Protein AF-A0A1J6YAV1-F1 (afdb_monomer)

Structure (mmCIF, N/CA/C/O backbone):
data_AF-A0A1J6YAV1-F1
#
_entry.id   AF-A0A1J6YAV1-F1
#
loop_
_atom_site.group_PDB
_atom_site.id
_atom_site.type_symbol
_atom_site.label_atom_id
_atom_site.label_alt_id
_atom_site.label_comp_id
_atom_site.label_asym_id
_atom_site.label_entity_id
_atom_site.label_seq_id
_atom_site.pdbx_PDB_ins_code
_atom_site.Cartn_x
_atom_site.Cartn_y
_atom_site.Cartn_z
_atom_site.occupancy
_atom_site.B_iso_or_equiv
_atom_site.auth_seq_id
_atom_site.auth_comp_id
_atom_site.auth_asym_id
_atom_site.auth_atom_id
_atom_site.pdbx_PDB_model_num
ATOM 1 N N . MET A 1 1 ? -9.586 5.618 -27.792 1.00 71.94 1 MET A N 1
ATOM 2 C CA . MET A 1 1 ? -8.819 5.279 -26.570 1.00 71.94 1 MET A CA 1
ATOM 3 C C . MET A 1 1 ? -8.082 3.944 -26.679 1.00 71.94 1 MET A C 1
ATOM 5 O O . MET A 1 1 ? -6.867 3.962 -26.555 1.00 71.94 1 MET A O 1
ATOM 9 N N . LEU A 1 2 ? -8.738 2.814 -26.987 1.00 85.00 2 LEU A N 1
ATOM 10 C CA . LEU A 1 2 ? -8.050 1.508 -27.069 1.00 85.00 2 LEU A CA 1
ATOM 11 C C . LEU A 1 2 ? -6.940 1.442 -28.140 1.00 85.00 2 LEU A C 1
ATOM 13 O O . LEU A 1 2 ? -5.867 0.912 -27.875 1.00 85.00 2 LEU A O 1
ATOM 17 N N . GLN A 1 3 ? -7.160 2.016 -29.328 1.00 91.25 3 GLN A N 1
ATOM 18 C CA . GLN A 1 3 ? -6.144 2.010 -30.396 1.00 91.25 3 GLN A CA 1
ATOM 19 C C . GLN A 1 3 ? -4.917 2.864 -30.047 1.00 91.25 3 GLN A C 1
ATOM 21 O O . GLN A 1 3 ? -3.792 2.478 -30.343 1.00 91.25 3 GLN A O 1
ATOM 26 N N . THR A 1 4 ? -5.120 3.979 -29.341 1.00 93.19 4 THR A N 1
ATOM 27 C CA . THR A 1 4 ? -4.041 4.831 -28.821 1.00 93.19 4 THR A CA 1
ATOM 28 C C . THR A 1 4 ? -3.214 4.095 -27.769 1.00 93.19 4 THR A C 1
ATOM 30 O O . THR A 1 4 ? -1.991 4.116 -27.838 1.00 93.19 4 THR A O 1
ATOM 33 N N . TYR A 1 5 ? -3.867 3.389 -26.838 1.00 93.69 5 TYR A N 1
ATOM 34 C CA . TYR A 1 5 ? -3.180 2.556 -25.847 1.00 93.69 5 TYR A CA 1
ATOM 35 C C . TYR A 1 5 ? -2.330 1.473 -26.518 1.00 93.69 5 TYR A C 1
ATOM 37 O O . TYR A 1 5 ? -1.147 1.341 -26.218 1.00 93.69 5 TYR A O 1
ATOM 45 N N . ARG A 1 6 ? -2.901 0.749 -27.488 1.00 93.31 6 ARG A N 1
ATOM 46 C CA . ARG A 1 6 ? -2.174 -0.285 -28.238 1.00 93.31 6 ARG A CA 1
ATOM 47 C C . ARG A 1 6 ? -0.971 0.292 -28.984 1.00 93.31 6 ARG A C 1
ATOM 49 O O . ARG A 1 6 ? 0.101 -0.298 -28.926 1.00 93.31 6 ARG A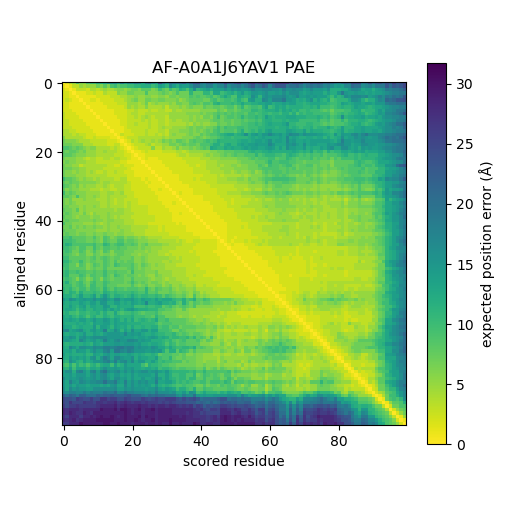 O 1
ATOM 56 N N . ALA A 1 7 ? -1.130 1.444 -29.636 1.00 94.69 7 ALA A N 1
ATOM 57 C CA . ALA A 1 7 ? -0.035 2.117 -30.333 1.00 94.69 7 ALA A CA 1
ATOM 58 C C . ALA A 1 7 ? 1.094 2.538 -29.374 1.00 94.69 7 ALA A C 1
ATOM 60 O O . ALA A 1 7 ? 2.263 2.310 -29.675 1.00 94.69 7 ALA A O 1
ATOM 61 N N . LEU A 1 8 ? 0.753 3.084 -28.201 1.00 94.50 8 LEU A N 1
ATOM 62 C CA . LEU A 1 8 ? 1.732 3.442 -27.170 1.00 94.50 8 LEU A CA 1
ATOM 63 C C . LEU A 1 8 ? 2.480 2.217 -26.641 1.00 94.50 8 LEU A C 1
ATOM 65 O O . LEU A 1 8 ? 3.701 2.257 -26.533 1.00 94.50 8 LEU A O 1
ATOM 69 N N . VAL A 1 9 ? 1.775 1.117 -26.364 1.00 93.69 9 VAL A N 1
ATOM 70 C CA . VAL A 1 9 ? 2.405 -0.132 -25.909 1.00 93.69 9 VAL A CA 1
ATOM 71 C C . VAL A 1 9 ? 3.389 -0.653 -26.955 1.00 93.69 9 VAL A C 1
ATOM 73 O O . VAL A 1 9 ? 4.523 -0.966 -26.609 1.00 93.69 9 VAL A O 1
ATOM 76 N N . VAL A 1 10 ? 3.001 -0.694 -28.234 1.00 94.88 10 VAL A N 1
ATOM 77 C CA . VAL A 1 10 ? 3.895 -1.141 -29.316 1.00 94.88 10 VAL A CA 1
ATOM 78 C C . VAL A 1 10 ? 5.135 -0.249 -29.416 1.00 94.88 10 VAL A C 1
ATOM 80 O O . VAL A 1 10 ? 6.243 -0.767 -29.537 1.00 94.88 10 VAL A O 1
ATOM 83 N N . LEU A 1 11 ? 4.973 1.073 -29.312 1.00 94.12 11 LEU A N 1
ATOM 84 C CA . LEU A 1 11 ? 6.093 2.015 -29.335 1.00 94.12 11 LEU A CA 1
ATOM 85 C C . LEU A 1 11 ? 7.049 1.795 -28.155 1.00 94.12 11 LEU A C 1
ATOM 87 O O . LEU A 1 11 ? 8.257 1.737 -28.354 1.00 94.12 11 LEU A O 1
ATOM 91 N N . VAL A 1 12 ? 6.523 1.637 -26.940 1.00 91.12 12 VAL A N 1
ATOM 92 C CA . VAL A 1 12 ? 7.331 1.398 -25.734 1.00 91.12 12 VAL A CA 1
ATOM 93 C C . VAL A 1 12 ? 8.076 0.067 -25.820 1.00 91.12 12 VAL A C 1
ATOM 95 O O . VAL A 1 12 ? 9.252 0.011 -25.477 1.00 91.12 12 VAL A O 1
ATOM 98 N N . VAL A 1 13 ? 7.434 -0.989 -26.326 1.00 91.50 13 VAL A N 1
ATOM 99 C CA . VAL A 1 13 ? 8.074 -2.299 -26.534 1.00 91.50 13 VAL A CA 1
ATOM 100 C C . VAL A 1 13 ? 9.194 -2.198 -27.570 1.00 91.50 13 VAL A C 1
ATOM 102 O O . VAL A 1 13 ? 10.283 -2.726 -27.354 1.00 91.50 13 VAL A O 1
ATOM 105 N N . PHE A 1 14 ? 8.962 -1.480 -28.672 1.00 93.00 14 PHE A N 1
ATOM 106 C CA . PHE A 1 14 ? 9.981 -1.254 -29.695 1.00 93.00 14 PHE A CA 1
ATOM 107 C C . PHE A 1 14 ? 11.171 -0.456 -29.148 1.00 93.00 14 PHE A C 1
ATOM 109 O O . PHE A 1 14 ? 12.315 -0.877 -29.304 1.00 93.00 14 PHE A O 1
ATOM 116 N N . LEU A 1 15 ? 10.917 0.645 -28.434 1.00 90.44 15 LEU A N 1
ATOM 117 C CA . LEU A 1 15 ? 11.962 1.430 -27.771 1.00 90.44 15 LEU A CA 1
ATOM 118 C C . LEU A 1 15 ? 12.726 0.598 -26.731 1.00 90.44 15 LEU A C 1
ATOM 120 O O . LEU A 1 15 ? 13.952 0.651 -26.685 1.00 90.44 15 LEU A O 1
ATOM 124 N N . GLY A 1 16 ? 12.021 -0.225 -25.952 1.00 87.88 16 GLY A N 1
ATOM 125 C CA . GLY A 1 16 ? 12.618 -1.154 -24.994 1.00 87.88 16 GLY A CA 1
ATOM 126 C C . GLY A 1 16 ? 13.487 -2.230 -25.649 1.00 87.88 16 GLY A C 1
ATOM 127 O O . GLY A 1 16 ? 14.461 -2.659 -25.050 1.00 87.88 16 GLY A O 1
ATOM 128 N N . SER A 1 17 ? 13.198 -2.633 -26.890 1.00 88.88 17 SER A N 1
ATOM 129 C CA . SER A 1 17 ? 14.032 -3.605 -27.615 1.00 88.88 17 SER A CA 1
ATOM 130 C C . SER A 1 17 ? 15.376 -3.038 -28.093 1.00 88.88 17 SER A C 1
ATOM 132 O O . SER A 1 17 ? 16.301 -3.802 -28.353 1.00 88.88 17 SER A O 1
ATOM 134 N N 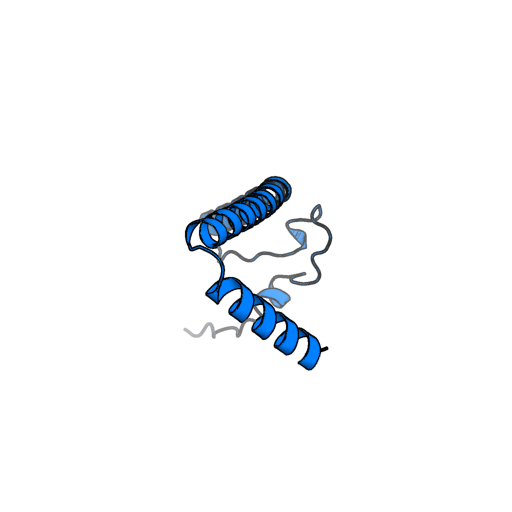. ILE A 1 18 ? 15.481 -1.710 -28.211 1.00 92.00 18 ILE A N 1
ATOM 135 C CA . ILE A 1 18 ? 16.686 -1.002 -28.675 1.00 92.00 18 I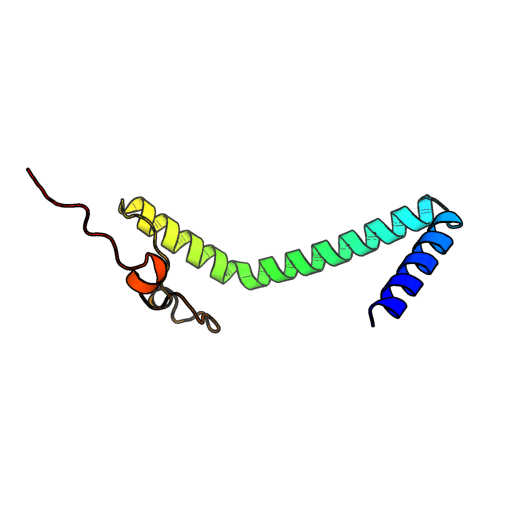LE A CA 1
ATOM 136 C C . ILE A 1 18 ? 17.479 -0.428 -27.488 1.00 92.00 18 ILE A C 1
ATOM 138 O O . ILE A 1 18 ? 18.693 -0.248 -27.578 1.00 92.00 18 ILE A O 1
ATOM 142 N N . ALA A 1 19 ? 16.807 -0.129 -26.373 1.00 90.81 19 ALA A N 1
ATOM 143 C CA . ALA A 1 19 ? 17.435 0.351 -25.148 1.00 90.81 19 ALA A CA 1
ATOM 144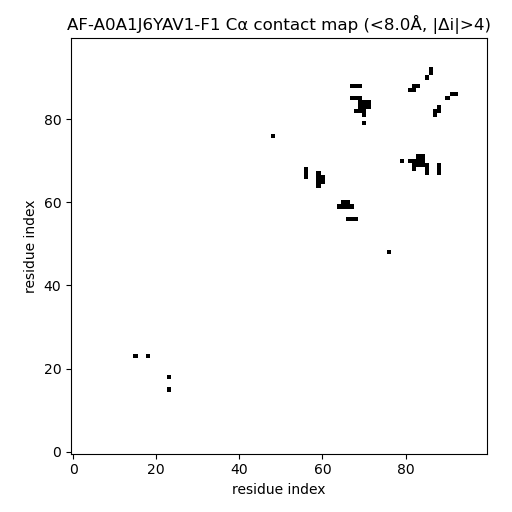 C C . ALA A 1 19 ? 18.342 -0.714 -24.502 1.00 90.81 19 ALA A C 1
ATOM 146 O O . ALA A 1 19 ? 18.125 -1.917 -24.637 1.00 90.81 19 ALA A O 1
ATOM 147 N N . SER A 1 20 ? 19.364 -0.268 -23.763 1.00 91.25 20 SER A N 1
ATOM 148 C CA . SER A 1 20 ? 20.227 -1.177 -23.007 1.00 91.25 20 SER A CA 1
ATOM 149 C C . SER A 1 20 ? 19.482 -1.790 -21.821 1.00 91.25 20 SER A C 1
ATOM 151 O O . SER A 1 20 ? 18.620 -1.150 -21.213 1.00 91.25 20 SER A O 1
ATOM 153 N N . ALA A 1 21 ? 19.864 -3.016 -21.454 1.00 88.12 21 ALA A N 1
ATOM 154 C CA . ALA A 1 21 ? 19.302 -3.699 -20.293 1.00 88.12 21 ALA A CA 1
ATOM 155 C C . ALA A 1 21 ? 19.428 -2.833 -19.028 1.00 88.12 21 ALA A C 1
ATOM 157 O O . ALA A 1 21 ? 18.439 -2.631 -18.331 1.00 88.12 21 ALA A O 1
ATOM 158 N N . ASP A 1 22 ? 20.601 -2.242 -18.791 1.00 92.69 22 ASP A N 1
ATOM 159 C CA . ASP A 1 22 ? 20.859 -1.395 -17.621 1.00 92.69 22 ASP A CA 1
ATOM 160 C C . ASP A 1 22 ? 19.907 -0.194 -17.538 1.00 92.69 22 ASP A C 1
ATOM 162 O O . ASP A 1 22 ? 19.419 0.138 -16.461 1.00 92.69 22 ASP A O 1
ATOM 166 N N . LEU A 1 23 ? 19.590 0.451 -18.666 1.00 90.75 23 LEU A N 1
ATOM 167 C CA . LEU A 1 23 ? 18.666 1.587 -18.679 1.00 90.75 23 LEU A CA 1
ATOM 168 C C . LEU A 1 23 ? 17.240 1.161 -18.308 1.00 90.75 23 LEU A C 1
ATOM 170 O O . LEU A 1 23 ? 16.563 1.860 -17.551 1.00 90.75 23 LEU A O 1
ATOM 174 N N . ILE A 1 24 ? 16.788 0.018 -18.830 1.00 91.19 24 ILE A N 1
ATOM 175 C CA . ILE A 1 24 ? 15.451 -0.522 -18.564 1.00 91.19 24 ILE A CA 1
ATOM 176 C C . ILE A 1 24 ? 15.338 -0.931 -17.097 1.00 91.19 24 ILE A C 1
ATOM 178 O O . ILE A 1 24 ? 14.382 -0.528 -16.436 1.00 91.19 24 ILE A O 1
ATOM 182 N N . TRP A 1 25 ? 16.323 -1.670 -16.580 1.00 92.44 25 TRP A N 1
ATOM 183 C CA . TRP A 1 25 ? 16.340 -2.121 -15.189 1.00 92.44 25 TRP A CA 1
ATOM 184 C C . TRP A 1 25 ? 16.395 -0.945 -14.212 1.00 92.44 25 TRP A C 1
ATOM 186 O O . TRP A 1 25 ? 15.536 -0.849 -13.343 1.00 92.44 25 TRP A O 1
ATOM 196 N N . ASN A 1 26 ? 17.281 0.033 -14.429 1.00 94.56 26 ASN A N 1
ATOM 197 C CA . ASN A 1 26 ? 17.366 1.218 -13.566 1.00 94.56 26 ASN A CA 1
ATOM 198 C C . ASN A 1 26 ? 16.066 2.043 -13.564 1.00 94.56 26 ASN A C 1
ATOM 200 O O . ASN A 1 26 ? 15.654 2.581 -12.531 1.00 94.56 26 ASN A O 1
ATOM 204 N N . THR A 1 27 ? 15.396 2.146 -14.717 1.00 92.56 27 THR A N 1
ATOM 205 C CA . THR A 1 27 ? 14.111 2.854 -14.828 1.00 92.56 27 THR A CA 1
ATOM 206 C C . THR A 1 27 ? 12.992 2.073 -14.135 1.00 92.56 27 THR A C 1
ATOM 208 O O . THR A 1 27 ? 12.190 2.664 -13.411 1.00 92.56 27 THR A O 1
ATOM 211 N N . ALA A 1 28 ? 12.947 0.749 -14.317 1.00 92.81 28 ALA A N 1
ATOM 212 C CA . ALA A 1 28 ? 11.976 -0.125 -13.667 1.00 92.81 28 ALA A CA 1
ATOM 213 C C . ALA A 1 28 ? 12.120 -0.088 -12.140 1.00 92.81 28 ALA A C 1
ATOM 215 O O . ALA A 1 28 ? 11.121 0.104 -11.447 1.00 92.81 28 ALA A O 1
ATOM 216 N N . ASP A 1 29 ? 13.348 -0.170 -11.628 1.00 95.94 29 ASP A N 1
ATOM 217 C CA . ASP A 1 29 ? 13.638 -0.104 -10.195 1.00 95.94 29 ASP A CA 1
ATOM 218 C C . ASP A 1 29 ? 13.245 1.255 -9.605 1.00 95.94 29 ASP A C 1
ATOM 220 O O . ASP A 1 29 ? 12.652 1.324 -8.528 1.00 95.94 29 ASP A O 1
ATOM 224 N N . SER A 1 30 ? 13.479 2.345 -10.341 1.00 95.69 30 SER A N 1
ATOM 225 C CA . SER A 1 30 ? 13.053 3.688 -9.926 1.00 95.69 30 SER A CA 1
ATOM 226 C C . SER A 1 30 ? 11.528 3.794 -9.812 1.00 95.69 30 SER A C 1
ATOM 228 O O . SER A 1 30 ? 11.008 4.291 -8.811 1.00 95.69 30 SER A O 1
ATOM 230 N N . ILE A 1 31 ? 10.788 3.291 -10.807 1.00 96.38 31 ILE A N 1
ATOM 231 C CA . ILE A 1 31 ? 9.315 3.284 -10.793 1.00 96.38 31 ILE A CA 1
ATOM 232 C C . ILE A 1 31 ? 8.786 2.376 -9.676 1.00 96.38 31 ILE A C 1
ATOM 234 O O . ILE A 1 31 ? 7.843 2.750 -8.975 1.00 96.38 31 ILE A O 1
ATOM 238 N N . MET A 1 32 ? 9.403 1.209 -9.477 1.00 96.56 32 MET A N 1
ATOM 239 C CA . MET A 1 32 ? 9.056 0.285 -8.399 1.00 96.56 32 MET A CA 1
ATOM 240 C C . MET A 1 32 ? 9.268 0.933 -7.028 1.00 96.56 32 MET A C 1
ATOM 242 O O . MET A 1 32 ? 8.390 0.845 -6.170 1.00 96.56 32 MET A O 1
ATOM 246 N N . GLY A 1 33 ? 10.380 1.647 -6.842 1.00 96.75 33 GLY A N 1
ATOM 247 C CA . GLY A 1 33 ? 10.662 2.407 -5.627 1.00 96.75 33 GLY A CA 1
ATOM 248 C C . GLY A 1 33 ? 9.610 3.481 -5.358 1.00 96.75 33 GLY A C 1
ATOM 249 O O . GLY A 1 33 ? 9.073 3.553 -4.254 1.00 96.75 33 GLY A O 1
ATOM 250 N N . VAL A 1 34 ? 9.242 4.271 -6.372 1.00 97.62 34 VAL A N 1
ATOM 251 C CA . VAL A 1 34 ? 8.182 5.288 -6.245 1.00 97.62 34 VAL A CA 1
ATOM 252 C C . VAL A 1 34 ? 6.840 4.649 -5.877 1.00 97.62 34 VAL A C 1
ATOM 254 O O . VAL A 1 34 ? 6.167 5.122 -4.963 1.00 97.62 34 VAL A O 1
ATOM 257 N N . MET A 1 35 ? 6.460 3.552 -6.534 1.00 97.38 35 MET A N 1
ATOM 258 C CA . MET A 1 35 ? 5.224 2.824 -6.233 1.00 97.38 35 MET A CA 1
ATOM 259 C C . MET A 1 35 ? 5.211 2.288 -4.797 1.00 97.38 35 MET A C 1
ATOM 261 O O . MET A 1 35 ? 4.212 2.430 -4.089 1.00 97.38 35 MET A O 1
ATOM 265 N N . ALA A 1 36 ? 6.328 1.711 -4.351 1.00 97.44 36 ALA A N 1
ATOM 266 C CA . ALA A 1 36 ? 6.481 1.229 -2.987 1.00 97.44 36 ALA A CA 1
ATOM 267 C C . ALA A 1 36 ? 6.338 2.376 -1.978 1.00 97.44 36 ALA A C 1
ATOM 269 O O . ALA A 1 36 ? 5.584 2.243 -1.019 1.00 97.44 36 ALA A O 1
ATOM 270 N N . ILE A 1 37 ? 6.981 3.522 -2.219 1.00 97.69 37 ILE A N 1
ATOM 271 C CA . ILE A 1 37 ? 6.878 4.706 -1.354 1.00 97.69 37 ILE A CA 1
ATOM 272 C C . ILE A 1 37 ? 5.428 5.193 -1.257 1.00 97.69 37 ILE A C 1
ATOM 274 O O . ILE A 1 37 ? 4.938 5.417 -0.151 1.00 97.69 37 ILE A O 1
ATOM 278 N N . VAL A 1 38 ? 4.718 5.315 -2.383 1.00 96.88 38 VAL A N 1
ATOM 279 C CA . VAL A 1 38 ? 3.304 5.729 -2.391 1.00 96.88 38 VAL A CA 1
ATOM 280 C C . VAL A 1 38 ? 2.446 4.769 -1.561 1.00 96.88 38 VAL A C 1
ATOM 282 O O . VAL A 1 38 ? 1.670 5.216 -0.715 1.00 96.88 38 VAL A O 1
ATOM 285 N N . ASN A 1 39 ? 2.625 3.457 -1.736 1.00 97.06 39 ASN A N 1
ATOM 286 C CA . ASN A 1 39 ? 1.900 2.453 -0.956 1.00 97.06 39 ASN A CA 1
ATOM 287 C C . ASN A 1 39 ? 2.256 2.499 0.536 1.00 97.06 39 ASN A C 1
ATOM 289 O O . ASN A 1 39 ? 1.367 2.389 1.377 1.00 97.06 39 ASN A O 1
ATOM 293 N N . LEU A 1 40 ? 3.529 2.701 0.886 1.00 97.12 40 LEU A N 1
ATOM 294 C CA . LEU A 1 40 ? 3.962 2.829 2.279 1.00 97.12 40 LEU A CA 1
ATOM 295 C C . LEU A 1 40 ? 3.356 4.063 2.951 1.00 97.12 40 LEU A C 1
ATOM 297 O O . LEU A 1 40 ? 2.905 3.966 4.089 1.00 97.12 40 LEU A O 1
ATOM 301 N N . ILE A 1 41 ? 3.283 5.197 2.249 1.00 97.38 41 ILE A N 1
ATOM 302 C CA . ILE A 1 41 ? 2.613 6.404 2.750 1.00 97.38 41 ILE A CA 1
ATOM 303 C C . ILE A 1 41 ? 1.120 6.131 2.954 1.00 97.38 41 ILE A C 1
ATOM 305 O O . ILE A 1 41 ? 0.581 6.462 4.009 1.00 97.38 41 ILE A O 1
ATOM 309 N N . ALA A 1 42 ? 0.454 5.490 1.990 1.00 96.25 42 ALA A N 1
ATOM 310 C CA . ALA A 1 42 ? -0.958 5.137 2.113 1.00 96.25 42 ALA A CA 1
ATOM 311 C C . ALA A 1 42 ? -1.216 4.231 3.330 1.00 96.25 42 ALA A C 1
ATOM 313 O O . ALA A 1 42 ? -2.106 4.516 4.129 1.00 96.25 42 ALA A O 1
ATOM 314 N N . ILE A 1 43 ? -0.399 3.188 3.523 1.00 95.81 43 ILE A N 1
ATOM 315 C CA . ILE A 1 43 ? -0.490 2.296 4.687 1.00 95.81 43 ILE A CA 1
ATOM 316 C C . ILE A 1 43 ? -0.205 3.061 5.982 1.00 95.81 43 ILE A C 1
ATOM 318 O O . ILE A 1 43 ? -0.919 2.868 6.961 1.00 95.81 43 ILE A O 1
ATOM 322 N N . ALA A 1 44 ? 0.794 3.945 6.007 1.00 95.50 44 ALA A N 1
ATOM 323 C CA . ALA A 1 44 ? 1.111 4.742 7.188 1.00 95.50 44 ALA A CA 1
ATOM 324 C C . ALA A 1 44 ? -0.065 5.646 7.592 1.00 95.50 44 ALA A C 1
ATOM 326 O O . ALA A 1 44 ? -0.443 5.662 8.764 1.00 95.50 44 ALA A O 1
ATOM 327 N N . LEU A 1 45 ? -0.697 6.323 6.629 1.00 94.50 45 LEU A N 1
ATOM 328 C CA . LEU A 1 45 ? -1.886 7.147 6.864 1.00 94.50 45 LEU A CA 1
ATOM 329 C C . LEU A 1 45 ? -3.092 6.313 7.325 1.00 94.50 45 LEU A C 1
ATOM 331 O O . LEU A 1 45 ? -3.840 6.745 8.200 1.00 94.50 45 LEU A O 1
ATOM 335 N N . LEU A 1 46 ? -3.265 5.105 6.779 1.00 93.62 46 LEU A N 1
ATOM 336 C CA . LEU A 1 46 ? -4.381 4.217 7.117 1.00 93.62 46 LEU A CA 1
ATOM 337 C C . LEU A 1 46 ? -4.137 3.368 8.377 1.00 93.62 46 LEU A C 1
ATOM 339 O O . LEU A 1 46 ? -5.076 2.779 8.915 1.00 93.62 46 LEU A O 1
ATOM 343 N N . SER A 1 47 ? -2.896 3.312 8.867 1.00 94.81 47 SER A N 1
ATOM 344 C CA . SER A 1 47 ? -2.466 2.429 9.957 1.00 94.81 47 SER A CA 1
ATOM 345 C C . SER A 1 47 ? -3.314 2.592 11.217 1.00 94.81 47 SER A C 1
ATOM 347 O O . SER A 1 47 ? -3.697 1.598 11.829 1.00 94.81 47 SER A O 1
ATOM 349 N N . GLY A 1 48 ? -3.693 3.824 11.570 1.00 91.25 48 GLY A N 1
ATOM 350 C CA . GLY A 1 48 ? -4.545 4.092 12.729 1.00 91.25 48 GLY A CA 1
ATOM 351 C C . GLY A 1 48 ? -5.909 3.398 12.645 1.00 91.25 48 GLY A C 1
ATOM 352 O O . GLY A 1 48 ? -6.356 2.803 13.624 1.00 91.25 48 GLY A O 1
ATOM 353 N N . VAL A 1 49 ? -6.548 3.421 11.471 1.00 92.19 49 VAL A N 1
ATOM 354 C CA . VAL A 1 49 ? -7.827 2.729 11.233 1.00 92.19 49 VAL A CA 1
ATOM 355 C C . VAL A 1 49 ? -7.609 1.217 11.162 1.00 92.19 49 VAL A C 1
ATOM 357 O O . VAL A 1 49 ? -8.343 0.462 11.794 1.00 92.19 49 VAL A O 1
ATOM 360 N N . ALA A 1 50 ? -6.556 0.771 10.472 1.00 92.56 50 ALA A N 1
ATOM 361 C CA . ALA A 1 50 ? -6.228 -0.647 10.339 1.00 92.56 50 ALA A CA 1
ATOM 362 C C . ALA A 1 50 ? -5.979 -1.324 11.700 1.00 92.56 50 ALA A C 1
ATOM 364 O O . ALA A 1 50 ? -6.504 -2.405 11.959 1.00 92.56 50 ALA A O 1
ATOM 365 N N . PHE A 1 51 ? -5.237 -0.678 12.607 1.00 94.38 51 PHE A N 1
ATOM 366 C CA . PHE A 1 51 ? -4.998 -1.208 13.952 1.00 94.38 51 PHE A CA 1
ATOM 367 C C . PHE A 1 51 ? -6.260 -1.221 14.818 1.00 94.38 51 PHE A C 1
ATOM 369 O O . PHE A 1 51 ? -6.439 -2.152 15.603 1.00 94.38 51 PHE A O 1
ATOM 376 N N . LYS A 1 52 ? -7.149 -0.230 14.684 1.00 91.44 52 LYS A N 1
ATOM 377 C CA . LYS A 1 52 ? -8.455 -0.251 15.362 1.00 91.44 52 LYS A CA 1
ATOM 378 C C . LYS A 1 52 ? -9.313 -1.419 14.880 1.00 91.44 52 LYS A C 1
ATOM 380 O O . LYS A 1 52 ? -9.868 -2.132 15.709 1.00 91.44 52 LYS A O 1
ATOM 385 N N . LEU A 1 53 ? -9.352 -1.654 13.568 1.00 92.25 53 LEU A N 1
ATOM 386 C CA . LEU A 1 53 ? -10.107 -2.756 12.960 1.00 92.25 53 LEU A CA 1
ATOM 387 C C . LEU A 1 53 ? -9.574 -4.105 13.416 1.00 92.25 53 LEU A C 1
ATOM 389 O O . LEU A 1 53 ? -10.337 -4.986 13.800 1.00 92.25 53 LEU A O 1
ATOM 393 N N . LEU A 1 54 ? -8.249 -4.233 13.449 1.00 93.62 54 LEU A N 1
ATOM 394 C CA . LEU A 1 54 ? -7.594 -5.430 13.946 1.00 93.62 54 LEU A CA 1
ATOM 39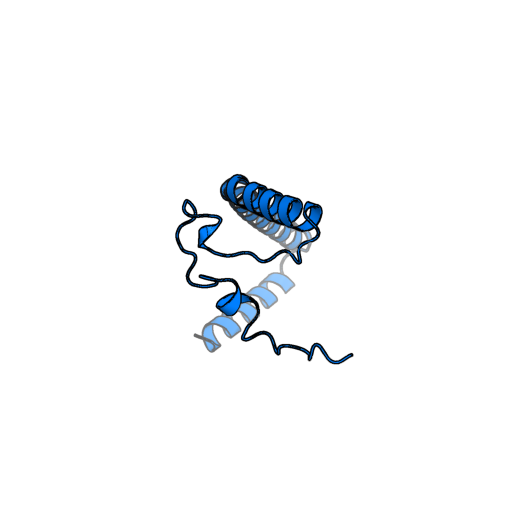5 C C . LEU A 1 54 ? -7.904 -5.678 15.427 1.00 93.62 54 LEU A C 1
ATOM 397 O O . LEU A 1 54 ? -8.135 -6.820 15.812 1.00 93.62 54 LEU A O 1
ATOM 401 N N . ARG A 1 55 ? -7.911 -4.634 16.264 1.00 93.94 55 ARG A N 1
ATOM 402 C CA . ARG A 1 55 ? -8.266 -4.766 17.685 1.00 93.94 55 ARG A CA 1
ATOM 403 C C . ARG A 1 55 ? -9.707 -5.221 17.865 1.00 93.94 55 ARG A C 1
ATOM 405 O O . ARG A 1 55 ? -9.919 -6.191 18.580 1.00 93.94 55 ARG A O 1
ATOM 412 N N . ASP A 1 56 ? -10.653 -4.588 17.176 1.00 92.62 56 ASP A N 1
ATOM 413 C CA . ASP A 1 56 ? -12.063 -4.985 17.226 1.00 92.62 56 ASP A CA 1
ATOM 414 C C . ASP A 1 56 ? -12.247 -6.454 16.810 1.00 92.62 56 ASP A C 1
ATOM 416 O O . ASP A 1 56 ? -12.835 -7.241 17.550 1.00 92.62 56 ASP A O 1
ATOM 420 N N . TYR A 1 57 ? -11.632 -6.861 15.697 1.00 92.69 57 TYR A N 1
ATOM 421 C CA . TYR A 1 57 ? -11.622 -8.255 15.250 1.00 92.69 57 TYR A CA 1
ATOM 422 C C . TYR A 1 57 ? -11.049 -9.215 16.309 1.00 92.69 57 TYR A C 1
ATOM 424 O O . TYR A 1 57 ? -11.618 -10.274 16.583 1.00 92.69 57 TYR A O 1
ATOM 432 N N . LEU A 1 58 ? -9.913 -8.861 16.920 1.00 94.62 58 LEU A N 1
ATOM 433 C CA . LEU A 1 58 ? -9.274 -9.683 17.949 1.00 94.62 58 LEU A CA 1
ATOM 434 C C . LEU A 1 58 ? -10.124 -9.788 19.217 1.00 94.62 58 LEU A C 1
ATOM 436 O O . LEU A 1 58 ? -10.171 -10.863 19.815 1.00 94.62 58 LEU A O 1
ATOM 440 N N . ASP A 1 59 ? -10.787 -8.709 19.623 1.00 94.31 59 ASP A N 1
ATOM 441 C CA . ASP A 1 59 ? -11.643 -8.681 20.807 1.00 94.31 59 ASP A CA 1
ATOM 442 C C . ASP A 1 59 ? -12.900 -9.542 20.596 1.00 94.31 59 ASP A C 1
ATOM 444 O O . ASP A 1 59 ? -13.237 -10.351 21.462 1.00 94.31 59 ASP A O 1
ATOM 448 N N . GLN A 1 60 ? -13.517 -9.484 19.409 1.00 91.75 60 GLN A N 1
ATOM 449 C CA . GLN A 1 60 ? -14.617 -10.378 19.023 1.00 91.75 60 GLN A CA 1
ATOM 450 C C . GLN A 1 60 ? -14.195 -11.852 19.042 1.00 91.75 60 GLN A C 1
ATOM 452 O O . GLN A 1 60 ? -14.850 -12.693 19.662 1.00 91.75 60 GLN A O 1
ATOM 457 N N . ARG A 1 61 ? -13.045 -12.162 18.431 1.00 93.44 61 ARG A N 1
ATOM 458 C CA . ARG A 1 61 ? -12.511 -13.527 18.396 1.00 93.44 61 ARG A CA 1
ATOM 459 C C . ARG A 1 61 ? -12.189 -14.054 19.798 1.00 93.44 61 ARG A C 1
ATOM 461 O O . ARG A 1 61 ? -12.414 -15.228 20.081 1.00 93.44 61 ARG A O 1
ATOM 468 N N . ARG A 1 62 ? -11.662 -13.206 20.690 1.00 93.12 62 ARG A N 1
ATOM 469 C CA . ARG A 1 62 ? -11.391 -13.562 22.097 1.00 93.12 62 ARG A CA 1
ATOM 470 C C . ARG A 1 62 ? -12.666 -13.806 22.896 1.00 93.12 62 ARG A C 1
ATOM 472 O O . ARG A 1 62 ? -12.649 -14.649 23.786 1.00 93.12 62 ARG A O 1
ATOM 479 N N . ALA A 1 63 ? -13.752 -13.115 22.564 1.00 92.06 63 ALA A N 1
ATOM 480 C CA . ALA A 1 63 ? -15.070 -13.357 23.143 1.00 92.06 63 ALA A CA 1
ATOM 481 C C . ALA A 1 63 ? -15.724 -14.664 22.644 1.00 92.06 63 ALA A C 1
ATOM 483 O O . ALA A 1 63 ? -16.817 -15.002 23.089 1.00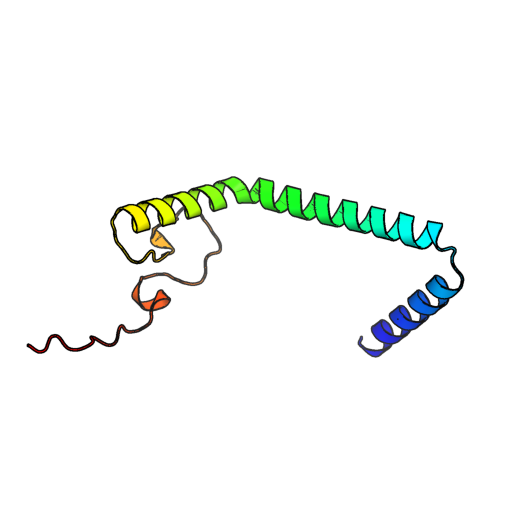 92.06 63 ALA A O 1
ATOM 484 N N . GLY A 1 64 ? -15.068 -15.409 21.743 1.00 90.94 64 GLY A N 1
ATOM 485 C CA . GLY A 1 64 ? -15.598 -16.647 21.166 1.00 90.94 64 GLY A CA 1
ATOM 486 C C . GLY A 1 64 ? -16.708 -16.420 20.138 1.00 90.94 64 GLY A C 1
ATOM 487 O O . GLY A 1 64 ? -17.402 -17.370 19.783 1.00 90.94 64 GLY A O 1
ATOM 488 N N . LEU A 1 65 ? -16.884 -15.178 19.680 1.00 87.88 65 LEU A N 1
ATOM 489 C CA . LEU 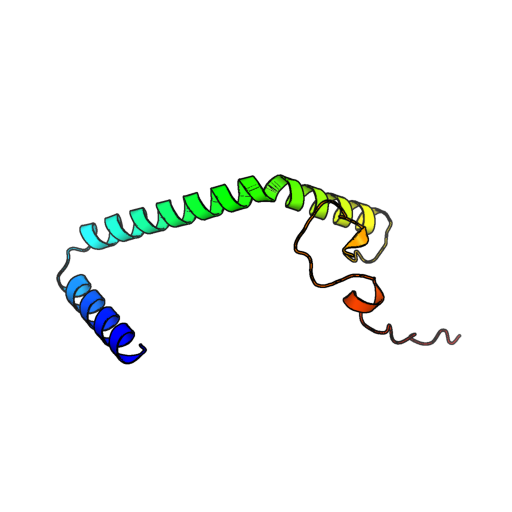A 1 65 ? -17.837 -14.815 18.637 1.00 87.88 65 LEU A CA 1
ATOM 490 C C . LEU A 1 65 ? -17.230 -15.079 17.255 1.00 87.88 65 LEU A C 1
ATOM 492 O O . LEU A 1 65 ? -16.007 -15.052 17.093 1.00 87.88 65 LEU A O 1
ATOM 496 N N . ASP A 1 66 ? -18.092 -15.291 16.261 1.00 87.12 66 ASP A N 1
ATOM 497 C CA . ASP A 1 66 ? -17.692 -15.198 14.858 1.00 87.12 66 ASP A CA 1
ATOM 498 C C . ASP A 1 66 ? -17.537 -13.704 14.518 1.00 87.12 66 ASP A C 1
ATOM 500 O O . ASP A 1 66 ? -18.520 -12.967 14.620 1.00 87.12 66 ASP A O 1
ATOM 504 N N . PRO A 1 67 ? -16.317 -13.202 14.253 1.00 87.31 67 PRO A N 1
ATOM 505 C CA . PRO A 1 67 ? -16.068 -11.770 14.178 1.00 87.31 67 PRO A CA 1
ATOM 506 C C . PRO A 1 67 ? -16.729 -11.144 12.945 1.00 87.31 67 PRO A C 1
ATOM 508 O O . PRO A 1 67 ? -16.331 -11.403 11.809 1.00 87.31 67 PRO A O 1
ATOM 511 N N . VAL A 1 68 ? -17.689 -10.251 13.179 1.00 88.31 68 VAL A N 1
ATOM 512 C CA . VAL A 1 68 ? -18.417 -9.512 12.145 1.00 88.31 68 VAL A CA 1
ATOM 513 C C . VAL A 1 68 ? -18.161 -8.019 12.325 1.00 88.31 68 VAL A C 1
ATOM 515 O O . VAL A 1 68 ? -18.325 -7.449 13.406 1.00 88.31 68 VAL A O 1
ATOM 518 N N . PHE A 1 69 ? -17.723 -7.365 11.251 1.00 88.62 69 PHE A N 1
ATOM 519 C CA . PHE A 1 69 ? -17.572 -5.916 11.230 1.00 88.62 69 PHE A CA 1
ATOM 520 C C . PHE A 1 69 ? -18.901 -5.255 10.865 1.00 88.62 69 PHE A C 1
ATOM 522 O O . PHE A 1 69 ? -19.491 -5.592 9.841 1.00 88.62 69 PHE A O 1
ATOM 529 N N . THR A 1 70 ? -19.323 -4.272 11.655 1.00 87.31 70 THR A N 1
ATOM 530 C CA . THR A 1 70 ? -20.442 -3.383 11.329 1.00 87.31 70 THR A CA 1
ATOM 531 C C . THR A 1 70 ? -19.984 -1.932 11.415 1.00 87.31 70 THR A C 1
ATOM 533 O O . THR A 1 70 ? -19.131 -1.575 12.233 1.00 87.31 70 THR A O 1
ATOM 536 N N . ARG A 1 71 ? -20.549 -1.072 10.566 1.00 85.69 71 ARG A N 1
ATOM 537 C CA . ARG A 1 71 ? -20.202 0.351 10.465 1.00 85.69 71 ARG A CA 1
ATOM 538 C C . ARG A 1 71 ? -20.344 1.076 11.803 1.00 85.69 71 ARG A C 1
ATOM 540 O O . ARG A 1 71 ? -19.534 1.946 12.116 1.00 85.69 71 ARG A O 1
ATOM 547 N N . GLU A 1 72 ? -21.337 0.700 12.603 1.00 83.75 72 GLU A N 1
ATOM 548 C CA . GLU A 1 72 ? -21.594 1.277 13.927 1.00 83.75 72 GLU A CA 1
ATOM 549 C C . GLU A 1 72 ? -20.427 1.097 14.910 1.00 83.75 72 GLU A C 1
ATOM 551 O O . GLU A 1 72 ? -20.279 1.891 15.836 1.00 83.75 72 GLU A O 1
ATOM 556 N N . ARG A 1 73 ? -19.555 0.103 14.693 1.00 84.06 73 ARG A N 1
ATOM 557 C CA . ARG A 1 73 ? -18.370 -0.142 15.535 1.00 84.06 73 ARG A CA 1
ATOM 558 C C . ARG A 1 73 ? -17.246 0.866 15.287 1.00 84.06 73 ARG A C 1
ATOM 560 O O . ARG A 1 73 ? -16.292 0.908 16.059 1.00 84.06 73 ARG A O 1
ATOM 567 N N . MET A 1 74 ? -17.345 1.669 14.224 1.00 85.75 74 MET A N 1
ATOM 568 C CA . MET A 1 74 ? -16.358 2.684 13.840 1.00 85.75 74 MET A CA 1
ATOM 569 C C . MET A 1 74 ? -17.018 3.993 13.385 1.00 85.75 74 MET A C 1
ATOM 571 O O . MET A 1 74 ? -16.864 4.396 12.227 1.00 85.75 74 MET A O 1
ATOM 575 N N . PRO A 1 75 ? -17.742 4.692 14.277 1.00 81.19 75 PRO A N 1
ATOM 576 C CA . PRO A 1 75 ? -18.451 5.923 13.929 1.00 81.19 75 PRO A CA 1
ATOM 577 C C . PRO A 1 75 ? -17.518 7.048 13.454 1.00 81.19 75 PRO A C 1
ATOM 579 O O . PRO A 1 75 ? -17.953 7.957 12.750 1.00 81.19 75 PRO A O 1
ATOM 582 N N . GLU A 1 76 ? -16.233 7.000 13.810 1.00 82.62 76 GLU A N 1
ATOM 583 C CA . GLU A 1 76 ? -15.227 7.972 13.387 1.00 82.62 76 GLU A CA 1
ATOM 584 C C . GLU A 1 76 ? -14.720 7.779 11.947 1.00 82.62 76 GLU A C 1
ATOM 586 O O . GLU A 1 76 ? -14.086 8.684 11.401 1.00 82.62 76 GLU A O 1
ATOM 591 N N . VAL A 1 77 ? -14.957 6.614 11.328 1.00 83.81 77 VAL A N 1
ATOM 592 C CA . VAL A 1 77 ? -14.477 6.307 9.974 1.00 83.81 77 VAL A CA 1
ATOM 593 C C . VAL A 1 77 ? -15.552 6.687 8.959 1.00 83.81 77 VAL A C 1
ATOM 595 O O . VAL A 1 77 ? -16.610 6.066 8.860 1.00 83.81 77 VAL A O 1
ATOM 598 N N . THR A 1 78 ? -15.278 7.727 8.178 1.00 82.75 78 THR A N 1
ATOM 599 C CA . THR A 1 78 ? -16.182 8.208 7.129 1.00 82.75 78 THR A CA 1
ATOM 600 C C . THR A 1 78 ? -15.975 7.443 5.818 1.00 82.75 78 THR A C 1
ATOM 602 O O . THR A 1 78 ? -14.919 6.868 5.567 1.00 82.75 78 THR A O 1
ATOM 605 N N . GLY A 1 79 ? -17.002 7.413 4.963 1.00 83.25 79 GLY A N 1
ATOM 606 C CA . GLY A 1 79 ? -16.926 6.785 3.634 1.00 83.25 79 GLY A CA 1
ATOM 607 C C . GLY A 1 79 ? -17.300 5.299 3.574 1.00 83.25 79 GLY A C 1
ATOM 608 O O . GLY A 1 79 ? -17.303 4.729 2.487 1.00 83.25 79 GLY A O 1
ATOM 609 N N . ILE A 1 80 ? -17.671 4.675 4.696 1.00 84.44 80 ILE A N 1
ATOM 610 C CA . ILE A 1 80 ? -18.204 3.306 4.713 1.00 84.44 80 ILE A CA 1
ATOM 611 C C . ILE A 1 80 ? -19.656 3.333 4.211 1.00 84.44 80 ILE A C 1
ATOM 613 O O . ILE A 1 80 ? -20.524 3.877 4.884 1.00 84.44 80 ILE A O 1
ATOM 617 N N . GLN A 1 81 ? -19.921 2.773 3.028 1.00 86.06 81 GLN A N 1
ATOM 618 C CA . GLN A 1 81 ? -21.258 2.761 2.401 1.00 86.06 81 GLN A CA 1
ATOM 619 C C . GLN A 1 81 ? -22.060 1.475 2.661 1.00 86.06 81 GLN A C 1
ATOM 621 O O . GLN A 1 81 ? -23.261 1.454 2.420 1.00 86.06 81 GLN A O 1
ATOM 626 N N . CYS A 1 82 ? -21.403 0.418 3.140 1.00 83.12 82 CYS A N 1
ATOM 627 C CA . CYS A 1 82 ? -21.970 -0.922 3.306 1.00 83.12 82 CYS A CA 1
ATOM 628 C C . CYS A 1 82 ? -21.840 -1.384 4.769 1.00 83.12 82 CYS A C 1
ATOM 630 O O . CYS A 1 82 ? -21.119 -0.753 5.542 1.00 83.12 82 CYS A O 1
ATOM 632 N N . TRP A 1 83 ? -22.459 -2.520 5.116 1.00 86.44 83 TRP A N 1
ATOM 633 C CA . TRP A 1 83 ? -22.307 -3.191 6.421 1.00 86.44 83 TRP A CA 1
ATOM 634 C C . TRP A 1 83 ? -22.853 -2.385 7.603 1.00 86.44 83 TRP A C 1
ATOM 636 O O . TRP A 1 83 ? -22.163 -2.183 8.600 1.00 86.44 83 TRP A O 1
ATOM 646 N N . GLU A 1 84 ? -24.085 -1.890 7.477 1.00 83.69 84 GLU A N 1
ATOM 647 C CA . GLU A 1 84 ? -24.754 -1.143 8.548 1.00 83.69 84 GLU A CA 1
ATOM 648 C C . GLU A 1 84 ? -24.987 -2.031 9.779 1.00 83.69 84 GLU A C 1
ATOM 650 O O . GLU A 1 84 ? -24.586 -1.659 10.879 1.00 83.69 84 GLU A O 1
ATOM 655 N N . ASP A 1 85 ? -25.523 -3.238 9.574 1.00 81.94 85 ASP A N 1
ATOM 656 C CA . ASP A 1 85 ? -25.852 -4.205 10.627 1.00 81.94 85 ASP A CA 1
ATOM 657 C C . ASP A 1 85 ? -25.346 -5.633 10.317 1.00 81.94 85 ASP A C 1
ATOM 659 O O . ASP A 1 85 ? -24.910 -5.937 9.202 1.00 81.94 85 ASP A O 1
ATOM 663 N N . GLU A 1 86 ? -25.397 -6.539 11.301 1.00 80.06 86 GLU A N 1
ATOM 664 C CA . GLU A 1 86 ? -24.938 -7.931 11.136 1.00 80.06 86 GLU A CA 1
ATOM 665 C C . GLU A 1 86 ? -25.718 -8.698 10.052 1.00 80.06 86 GLU A C 1
ATOM 667 O O . GLU A 1 86 ? -25.139 -9.539 9.357 1.00 80.06 86 GLU A O 1
ATOM 672 N N . LEU A 1 87 ? -27.007 -8.392 9.859 1.00 80.75 87 LEU A N 1
ATOM 673 C CA . LEU A 1 87 ? -27.861 -9.018 8.840 1.00 80.75 87 LEU A CA 1
ATOM 674 C C . LEU A 1 87 ? -27.444 -8.613 7.420 1.00 80.75 87 LEU A C 1
ATOM 676 O O . LEU A 1 87 ? -27.478 -9.434 6.506 1.00 80.75 87 LEU A O 1
ATOM 680 N N . SER A 1 88 ? -27.008 -7.371 7.229 1.00 80.50 88 SER A N 1
ATOM 681 C CA . SER A 1 88 ? -26.488 -6.854 5.964 1.00 80.50 88 SER A CA 1
ATOM 682 C C . SER A 1 88 ? -25.129 -7.457 5.604 1.00 80.50 88 SER A C 1
ATOM 684 O O . SER A 1 88 ? -24.777 -7.521 4.427 1.00 80.50 88 SER A O 1
ATOM 686 N N . VAL A 1 89 ? -24.369 -7.921 6.604 1.00 81.19 89 VAL A N 1
ATOM 687 C CA . VAL A 1 89 ? -23.047 -8.538 6.418 1.00 81.19 89 VAL A CA 1
ATOM 688 C C . VAL A 1 89 ? -23.163 -10.039 6.167 1.00 81.19 89 VAL A C 1
ATOM 690 O O . VAL A 1 89 ? -22.541 -10.560 5.244 1.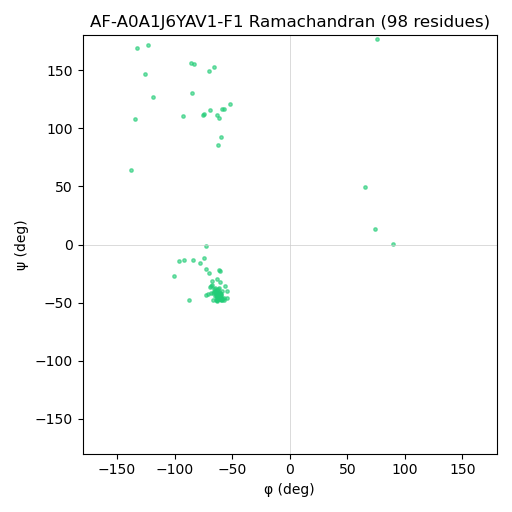00 81.19 89 VAL A O 1
ATOM 693 N N . THR A 1 90 ? -23.949 -10.735 6.987 1.00 79.88 90 THR A N 1
ATOM 694 C CA . THR A 1 90 ? -24.060 -12.204 6.965 1.00 79.88 90 THR A CA 1
ATOM 695 C C . THR A 1 90 ? -25.189 -12.710 6.065 1.00 79.88 90 THR A C 1
ATOM 697 O O . THR A 1 90 ? -25.221 -13.890 5.711 1.00 79.88 90 THR A O 1
ATOM 700 N N . GLY A 1 91 ? -26.088 -11.819 5.636 1.00 78.69 91 GLY A N 1
ATOM 701 C CA . GLY A 1 91 ? -27.341 -12.181 4.985 1.00 78.69 91 GLY A CA 1
ATOM 702 C C . GLY A 1 91 ? -28.377 -12.701 5.992 1.00 78.69 91 GLY A C 1
ATOM 703 O O . GLY A 1 91 ? -28.097 -12.830 7.185 1.00 78.69 91 GLY A O 1
ATOM 704 N N . PRO A 1 92 ? -29.607 -13.013 5.547 1.00 74.38 92 PRO A N 1
ATOM 705 C CA . PRO A 1 92 ? -30.585 -13.665 6.406 1.00 74.38 92 PRO A CA 1
ATOM 706 C C . PRO A 1 92 ? -30.026 -15.020 6.838 1.00 74.38 92 PRO A C 1
ATOM 708 O O . PRO A 1 92 ? -29.917 -15.936 6.023 1.00 74.38 92 PRO A O 1
ATOM 711 N N . ILE A 1 93 ? -29.659 -15.142 8.117 1.00 64.56 93 ILE A N 1
ATOM 712 C CA . ILE A 1 93 ? -29.178 -16.404 8.674 1.00 64.56 93 ILE A CA 1
ATOM 713 C C . ILE A 1 93 ? -30.277 -17.448 8.448 1.00 64.56 93 ILE A C 1
ATOM 715 O O . ILE A 1 93 ? -31.376 -17.294 8.997 1.00 64.56 93 ILE A O 1
ATOM 719 N N . PRO A 1 94 ? -30.037 -18.515 7.658 1.00 61.84 94 PRO A N 1
ATOM 720 C CA . PRO A 1 94 ? -30.945 -19.639 7.667 1.00 61.84 94 PRO A CA 1
ATOM 721 C C . PRO A 1 94 ? -30.866 -20.181 9.087 1.00 61.84 94 PRO A C 1
ATOM 723 O O . PRO A 1 94 ? -29.817 -20.661 9.516 1.00 61.84 94 PRO A O 1
ATOM 726 N N . VAL A 1 95 ? -31.946 -20.031 9.850 1.00 62.16 95 VAL A N 1
ATOM 727 C CA . VAL A 1 95 ? -32.071 -20.612 11.185 1.00 62.16 95 VAL A CA 1
ATOM 728 C C . VAL A 1 95 ? -31.994 -22.127 10.995 1.00 62.16 95 VAL A C 1
ATOM 730 O O . VAL A 1 95 ? -33.011 -22.788 10.794 1.00 62.16 95 VAL A O 1
ATOM 733 N N . SER A 1 96 ? -30.778 -22.679 10.958 1.00 59.44 96 SER A N 1
ATOM 734 C CA . SER A 1 96 ? -30.557 -24.117 10.908 1.00 59.44 96 SER A CA 1
ATOM 735 C C . SER A 1 96 ? -31.225 -24.683 12.145 1.00 59.44 96 SER A C 1
ATOM 737 O O . SER A 1 96 ? -30.919 -24.293 13.275 1.00 59.44 96 SER A O 1
ATOM 739 N N . GLY A 1 97 ? -32.232 -25.512 11.892 1.00 54.50 97 GLY A N 1
ATOM 740 C CA . GLY A 1 97 ? -33.228 -25.910 12.860 1.00 54.50 97 GLY A CA 1
ATOM 741 C C . GLY A 1 97 ? -32.604 -26.433 14.143 1.00 54.50 97 GLY A C 1
ATOM 742 O O . GLY A 1 97 ? -31.933 -27.460 14.165 1.00 54.50 97 GLY A O 1
ATOM 743 N N . ARG A 1 98 ? -32.942 -25.764 15.242 1.00 56.00 98 ARG A N 1
ATOM 744 C CA . ARG A 1 98 ? -33.033 -26.392 16.553 1.00 56.00 98 ARG A CA 1
ATOM 745 C C . ARG A 1 98 ? -34.096 -27.498 16.446 1.00 56.00 98 ARG A C 1
ATOM 747 O O . ARG A 1 98 ? -35.287 -27.227 16.581 1.00 56.00 98 ARG A O 1
ATOM 754 N N . ARG A 1 99 ? -33.686 -28.730 16.147 1.00 53.00 99 ARG A N 1
ATOM 755 C CA . ARG A 1 99 ? -34.489 -29.943 16.350 1.00 53.00 99 ARG A CA 1
ATOM 756 C C . ARG A 1 99 ? -33.612 -31.015 16.995 1.00 53.00 99 ARG A C 1
ATOM 758 O O . A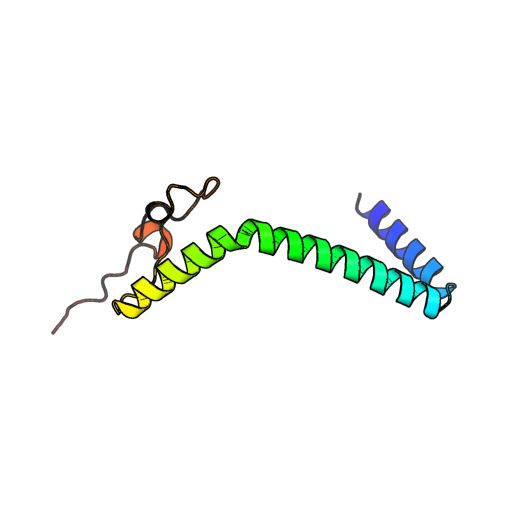RG A 1 99 ? -32.768 -31.572 16.311 1.00 53.00 99 ARG A O 1
ATOM 765 N N . HIS A 1 100 ? -33.926 -31.241 18.275 1.00 43.41 100 HIS A N 1
ATOM 766 C CA . HIS A 1 100 ? -33.727 -32.432 19.111 1.00 43.41 100 HIS A CA 1
ATOM 767 C C . HIS A 1 100 ? -32.319 -33.002 19.283 1.00 43.41 100 HIS A C 1
ATOM 769 O O . HIS A 1 100 ? -31.760 -33.552 18.316 1.00 43.41 100 HIS A O 1
#

pLDDT: mean 87.55, std 10.7, range [43.41, 97.69]

Radius of gyration: 24.16 Å; Cα contacts (8 Å, |Δi|>4): 36; chains: 1; bounding box: 55×41×54 Å

Foldseek 3Di:
DVVVVVVVVVVVVVVVVVDDPVVVVVVVVVVVVVVVVVVVVVCVVCVVVVVLLVVQQVVCVVVVHPRDDAVVSCVPDPDPPFRNDPCRGVPDPPPPDPDD

Solvent-accessible surface area (backbone atoms only — not comparable to full-atom values): 6075 Å² total; per-residue (Å²): 109,70,67,57,52,52,51,51,51,53,49,51,53,53,52,56,72,73,48,55,68,67,60,53,51,56,51,50,52,51,52,51,50,53,53,50,51,54,51,51,51,52,50,60,73,43,40,70,60,53,53,51,52,50,48,53,44,52,52,33,46,74,71,71,45,85,65,75,81,35,47,76,82,42,79,86,61,80,87,74,89,64,31,69,40,70,54,71,62,71,41,86,74,77,77,75,74,93,70,134

Sequence (100 aa):
MLQTYRALVVLVVFLGSIASADLIWNTADSIMGVMAIVNLIAIALLSGVAFKLLRDYLDQRRAGLDPVFTRERMPEVTGIQCWEDELSVTGPIPVSGRRH

Secondary structure (DSSP, 8-state):
-HHHHHHHHHHHHHHHHHS-HHHHHHHHHHHHHHHHHHHHHHHHHHHHHHHHHHHHHHHHHHTT------GGG-TT-TT--S--SHHHHH-S--------

Mean predicted aligned error: 8.68 Å